Protein AF-A0A8T2RRF3-F1 (afdb_monomer)

Sequence (123 aa):
MCAHGVKQIKSAFYSIPKVFSEAKMGEYTVTEHLVSEGTGEINIDNVQHYKILGRQIDMVSLIKLQVKDGKIVRHEDLWDKKPLWNRTTVNVPLVGRFVETVRRGNMFLTHTLMGFGKDPKPK

Solvent-accessible surface area (backbone atoms only — not comparable to full-atom values): 6992 Å² total; per-residue (Å²): 140,87,67,75,61,72,59,45,41,52,30,53,59,70,41,46,65,78,59,31,80,38,79,42,79,61,64,69,49,80,47,81,43,82,77,50,92,58,28,33,40,40,39,36,42,32,33,37,40,34,23,48,90,88,42,79,45,80,38,50,29,29,36,42,34,36,32,44,74,92,36,79,79,42,80,44,77,17,59,74,68,34,75,63,78,28,64,89,69,33,95,46,71,67,61,11,49,51,49,43,50,54,50,52,50,52,51,48,54,48,32,63,81,39,66,68,38,58,78,79,78,83,128

Mean predicted aligned error: 10.78 Å

pLDDT: mean 72.69, std 14.13, range [44.41, 93.62]

Structure (mmCIF, N/CA/C/O backbone):
data_AF-A0A8T2RRF3-F1
#
_entry.id   AF-A0A8T2RRF3-F1
#
loop_
_atom_site.group_PDB
_atom_site.id
_atom_site.type_symbol
_atom_site.label_atom_id
_atom_site.label_alt_id
_atom_site.label_comp_id
_atom_site.label_asym_id
_atom_site.label_entity_id
_atom_site.label_seq_id
_atom_site.pdbx_PDB_ins_code
_atom_site.Cartn_x
_atom_site.Cartn_y
_atom_site.Cartn_z
_atom_site.occupancy
_atom_site.B_iso_or_equiv
_atom_site.auth_seq_id
_atom_site.auth_comp_id
_atom_site.auth_asym_id
_atom_site.auth_atom_id
_atom_site.pdbx_PDB_model_num
ATOM 1 N N . MET A 1 1 ? -8.231 -0.229 -2.918 1.00 54.22 1 MET A N 1
ATOM 2 C CA . MET A 1 1 ? -8.122 1.119 -3.533 1.00 54.22 1 MET A CA 1
ATOM 3 C C .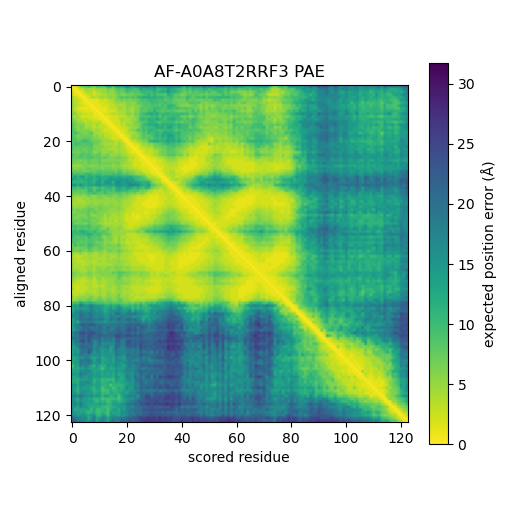 MET A 1 1 ? -7.233 1.014 -4.774 1.00 54.22 1 MET A C 1
ATOM 5 O O . MET A 1 1 ? -6.651 -0.039 -4.963 1.00 54.22 1 MET A O 1
ATOM 9 N N . CYS A 1 2 ? -7.181 2.006 -5.665 1.00 64.81 2 CYS A N 1
ATOM 10 C CA . CYS A 1 2 ? -6.204 2.031 -6.768 1.00 64.81 2 CYS A CA 1
ATOM 11 C C . CYS A 1 2 ? -5.845 3.488 -7.013 1.00 64.81 2 CYS A C 1
ATOM 13 O O . CYS A 1 2 ? -6.739 4.299 -7.248 1.00 64.81 2 CYS A O 1
ATOM 15 N N . ALA A 1 3 ? -4.565 3.797 -6.873 1.00 69.88 3 ALA A N 1
ATOM 16 C CA . ALA A 1 3 ? -4.004 5.121 -7.046 1.00 69.88 3 ALA A CA 1
ATOM 17 C C . ALA A 1 3 ? -3.009 5.051 -8.203 1.00 69.88 3 ALA A C 1
ATOM 19 O O . ALA A 1 3 ? -2.190 4.136 -8.256 1.00 69.88 3 ALA A O 1
ATOM 20 N N . HIS A 1 4 ? -3.086 6.012 -9.118 1.00 76.56 4 HIS A N 1
ATOM 21 C CA . HIS A 1 4 ? -2.211 6.088 -10.279 1.00 76.56 4 HIS A CA 1
ATOM 22 C C . HIS A 1 4 ? -1.301 7.310 -10.162 1.00 76.56 4 HIS A C 1
ATOM 24 O O . HIS A 1 4 ? -1.756 8.441 -9.974 1.00 76.56 4 HIS A O 1
ATOM 30 N N . GLY A 1 5 ? 0.002 7.074 -10.296 1.00 76.56 5 GLY A N 1
ATOM 31 C CA . GLY A 1 5 ? 1.020 8.115 -10.220 1.00 76.56 5 GLY A CA 1
ATOM 32 C C . GLY A 1 5 ? 1.353 8.565 -8.793 1.00 76.56 5 GLY A C 1
ATOM 33 O O . GLY A 1 5 ? 0.563 8.453 -7.853 1.00 76.56 5 GLY A O 1
ATOM 34 N N . VAL A 1 6 ? 2.558 9.119 -8.641 1.00 76.75 6 VAL A N 1
ATOM 35 C CA . VAL A 1 6 ? 3.181 9.422 -7.339 1.00 76.75 6 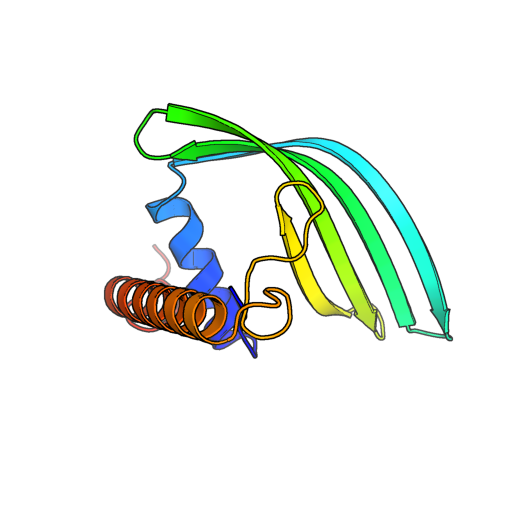VAL A CA 1
ATOM 36 C C . VAL A 1 6 ? 2.313 10.329 -6.461 1.00 76.75 6 VAL A C 1
ATOM 38 O O . VAL A 1 6 ? 2.240 10.120 -5.254 1.00 76.75 6 VAL A O 1
ATOM 41 N N . LYS A 1 7 ? 1.606 11.305 -7.046 1.00 72.50 7 LYS A N 1
ATOM 42 C CA . LYS A 1 7 ? 0.757 12.245 -6.290 1.00 72.50 7 LYS A CA 1
ATOM 43 C C . LYS A 1 7 ? -0.425 11.553 -5.604 1.00 72.50 7 LYS A C 1
ATOM 45 O O . LYS A 1 7 ? -0.665 11.783 -4.421 1.00 72.50 7 LYS A O 1
ATOM 50 N N . GLN A 1 8 ? -1.150 10.694 -6.326 1.00 70.44 8 GLN A N 1
ATOM 51 C CA . GLN A 1 8 ? -2.285 9.964 -5.753 1.00 70.44 8 GLN A CA 1
ATOM 52 C C . GLN A 1 8 ? -1.809 8.949 -4.716 1.00 70.44 8 GLN A C 1
ATOM 54 O O . GLN A 1 8 ? -2.425 8.828 -3.661 1.00 70.44 8 GLN A O 1
ATOM 59 N N . ILE A 1 9 ? -0.684 8.279 -4.990 1.00 73.50 9 ILE A N 1
ATOM 60 C CA . ILE A 1 9 ? -0.062 7.323 -4.071 1.00 73.50 9 ILE A CA 1
ATOM 61 C C . ILE A 1 9 ? 0.320 8.023 -2.762 1.00 73.50 9 ILE A C 1
ATOM 63 O O . ILE A 1 9 ? -0.148 7.614 -1.705 1.00 73.50 9 ILE A O 1
ATOM 67 N N . LYS A 1 10 ? 1.075 9.128 -2.817 1.00 74.44 10 LYS A N 1
ATOM 68 C CA . LYS A 1 10 ? 1.431 9.922 -1.628 1.00 74.44 10 LYS A CA 1
ATOM 69 C C . LYS A 1 10 ? 0.203 10.342 -0.827 1.00 74.44 10 LYS A C 1
ATOM 71 O O . LYS A 1 10 ? 0.158 10.132 0.380 1.00 74.44 10 LYS A O 1
ATOM 76 N N . SER A 1 11 ? -0.811 10.886 -1.502 1.00 66.88 11 SER A N 1
ATOM 77 C CA . SER A 1 11 ? -2.051 11.276 -0.831 1.00 66.88 11 SER A CA 1
ATOM 78 C C . SER A 1 11 ? -2.727 10.087 -0.150 1.00 66.88 11 SER A C 1
ATOM 80 O O . SER A 1 11 ? -3.215 10.249 0.960 1.00 66.88 11 SER A O 1
ATOM 82 N N . ALA A 1 12 ? -2.744 8.910 -0.781 1.00 66.94 12 ALA A N 1
ATOM 83 C CA . ALA A 1 12 ? -3.297 7.702 -0.184 1.00 66.94 12 ALA A CA 1
ATOM 84 C C . ALA A 1 12 ? -2.481 7.250 1.042 1.00 66.94 12 ALA A C 1
ATOM 86 O O . ALA A 1 12 ? -3.074 6.916 2.064 1.00 66.94 12 ALA A O 1
ATOM 87 N N . PHE A 1 13 ? -1.148 7.322 1.000 1.00 69.75 13 PHE A N 1
ATOM 88 C CA . PHE A 1 13 ? -0.292 6.991 2.145 1.00 69.75 13 PHE A CA 1
ATOM 89 C C . PHE A 1 13 ? -0.459 7.965 3.319 1.00 69.75 13 PHE A C 1
ATOM 91 O O . PHE A 1 13 ? -0.503 7.527 4.466 1.00 69.75 13 PHE A O 1
ATOM 98 N N . TYR A 1 14 ? -0.657 9.262 3.063 1.00 68.25 14 TYR A N 1
ATOM 99 C CA . TYR A 1 14 ? -0.954 10.242 4.118 1.00 68.25 14 TYR A CA 1
ATOM 100 C C . TYR A 1 14 ? -2.319 10.022 4.797 1.00 68.25 14 TYR A C 1
ATOM 102 O O . TYR A 1 14 ? -2.543 10.530 5.898 1.00 68.25 14 TYR A O 1
ATOM 110 N N . SER A 1 15 ? -3.220 9.247 4.183 1.00 66.81 15 SER A N 1
ATOM 111 C CA . SER A 1 15 ? -4.498 8.842 4.795 1.00 66.81 15 SER A CA 1
ATOM 112 C C . SER A 1 15 ? -4.357 7.804 5.864 1.00 66.81 15 SER A C 1
ATOM 114 O O . SER A 1 15 ? -5.131 7.808 6.819 1.00 66.81 15 SER A O 1
ATOM 116 N N . ILE A 1 16 ? -3.457 6.852 5.626 1.00 68.06 16 ILE A N 1
ATOM 117 C CA . ILE A 1 16 ? -3.454 5.583 6.340 1.00 68.06 16 ILE A CA 1
ATOM 118 C C . ILE A 1 16 ? -3.330 5.836 7.851 1.00 68.06 16 ILE A C 1
ATOM 120 O O . ILE A 1 16 ? -4.208 5.366 8.572 1.00 68.06 16 ILE A O 1
ATOM 124 N N . PRO A 1 17 ? -2.406 6.689 8.344 1.00 67.88 17 PRO A N 1
ATOM 125 C CA . PRO A 1 17 ? -2.297 6.978 9.777 1.00 67.88 17 PRO A CA 1
ATOM 126 C C . PRO A 1 17 ? -3.516 7.681 10.401 1.00 67.88 17 PRO A C 1
ATOM 128 O O . PRO A 1 17 ? -3.646 7.707 11.619 1.00 67.88 17 PRO A O 1
ATOM 131 N N . LYS A 1 18 ? -4.412 8.284 9.600 1.00 69.69 18 LYS A N 1
ATOM 132 C CA . LYS A 1 18 ? -5.643 8.916 10.116 1.00 69.69 18 LYS A CA 1
ATOM 133 C C . LYS A 1 18 ? -6.761 7.904 10.376 1.00 69.69 18 LYS A C 1
ATOM 135 O O . LYS A 1 18 ? -7.656 8.185 11.165 1.00 69.69 18 LYS A O 1
ATOM 140 N N . VAL A 1 19 ? -6.739 6.766 9.681 1.00 65.75 19 VAL A N 1
ATOM 141 C CA . VAL A 1 19 ? -7.761 5.706 9.778 1.00 65.75 19 VAL A CA 1
ATOM 142 C C . VAL A 1 19 ? -7.266 4.553 10.647 1.00 65.75 19 VAL A C 1
ATOM 144 O O . VAL A 1 19 ? -8.022 3.995 11.441 1.00 65.75 19 VAL A O 1
ATOM 147 N N . PHE A 1 20 ? -5.986 4.222 10.511 1.00 70.56 20 PHE A N 1
ATOM 148 C CA . PHE A 1 20 ? -5.307 3.170 11.244 1.00 70.56 20 PHE A CA 1
ATOM 149 C C . PHE A 1 20 ? -4.410 3.830 12.287 1.00 70.56 20 PHE A C 1
ATOM 151 O O . PHE A 1 20 ? -3.397 4.435 11.941 1.00 70.56 20 PHE A O 1
ATOM 158 N N . SER A 1 21 ? -4.788 3.735 13.562 1.00 75.00 21 SER A N 1
ATOM 159 C CA . SER A 1 21 ? -3.979 4.292 14.652 1.00 75.00 21 SER A CA 1
ATOM 160 C C . SER A 1 21 ? -2.720 3.462 14.907 1.00 75.00 21 SER A C 1
ATOM 162 O O . SER A 1 21 ? -1.743 3.975 15.441 1.00 75.00 21 SER A O 1
ATOM 164 N N . GLU A 1 22 ? -2.748 2.183 14.524 1.00 79.75 22 GLU A N 1
ATOM 165 C CA . GLU A 1 22 ? -1.602 1.275 14.524 1.00 79.75 22 GLU A CA 1
ATOM 166 C C . GLU A 1 22 ? -1.681 0.394 13.269 1.00 79.75 22 GLU A C 1
ATOM 168 O O . GLU A 1 22 ? -2.765 -0.058 12.883 1.00 79.75 22 GLU A O 1
ATOM 173 N N . ALA A 1 23 ? -0.534 0.170 12.633 1.00 79.56 23 ALA A N 1
ATOM 174 C CA . ALA A 1 23 ? -0.356 -0.761 11.526 1.00 79.56 23 ALA A CA 1
ATOM 175 C C . ALA A 1 23 ? 1.015 -1.422 11.693 1.00 79.56 23 ALA A C 1
ATOM 177 O O . ALA A 1 23 ? 2.043 -0.746 11.623 1.00 79.56 23 ALA A O 1
ATOM 178 N N . LYS A 1 24 ? 1.028 -2.727 11.965 1.00 85.25 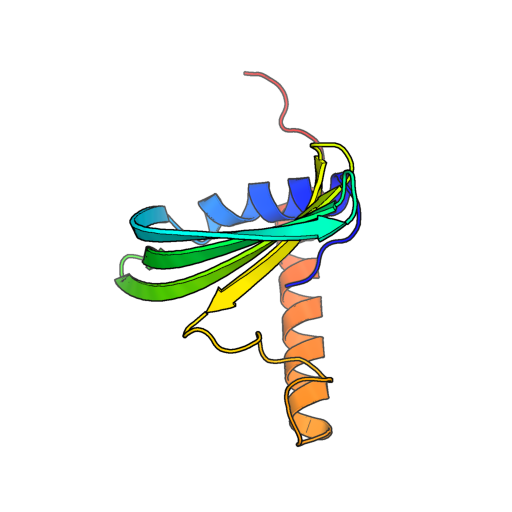24 LYS A N 1
ATOM 179 C CA . LYS A 1 24 ? 2.251 -3.502 12.179 1.00 85.25 24 LYS A CA 1
ATOM 180 C C . LYS A 1 24 ? 2.192 -4.785 11.364 1.00 85.25 24 LYS A C 1
ATOM 182 O O . LYS A 1 24 ? 1.272 -5.578 11.532 1.00 85.25 24 LYS A O 1
ATOM 187 N N . MET A 1 25 ? 3.213 -5.015 10.546 1.00 83.62 25 MET A N 1
ATOM 188 C CA . MET A 1 25 ? 3.413 -6.311 9.908 1.00 83.62 25 MET A CA 1
ATOM 189 C C . MET A 1 25 ? 3.966 -7.289 10.950 1.00 83.62 25 MET A C 1
ATOM 191 O O . MET A 1 25 ? 4.975 -7.004 11.599 1.00 83.62 25 MET A O 1
ATOM 195 N N . GLY A 1 26 ? 3.248 -8.386 11.163 1.00 85.62 26 GLY A N 1
ATOM 196 C CA . GLY A 1 26 ? 3.646 -9.497 12.016 1.00 85.62 26 GLY A CA 1
ATOM 197 C C . GLY A 1 26 ? 4.540 -10.468 11.255 1.00 85.62 26 GLY A C 1
ATOM 198 O O . GLY A 1 26 ? 5.538 -10.071 10.654 1.00 85.62 26 GLY A O 1
ATOM 199 N N . GLU A 1 27 ? 4.175 -11.746 11.278 1.00 86.69 27 GLU A N 1
ATOM 200 C CA . GLU A 1 27 ? 4.861 -12.778 10.501 1.00 86.69 27 GLU A CA 1
ATOM 201 C C . GLU A 1 27 ? 4.656 -12.561 9.002 1.00 86.69 27 GLU A C 1
ATOM 203 O O . GLU A 1 27 ? 3.560 -12.206 8.553 1.00 86.69 27 GLU A O 1
ATOM 208 N N . TYR A 1 28 ? 5.717 -12.780 8.227 1.00 91.44 28 TYR A N 1
ATOM 209 C CA . TYR A 1 28 ? 5.680 -12.654 6.779 1.00 91.44 28 TYR A CA 1
ATOM 210 C C . TYR A 1 28 ? 6.615 -13.649 6.094 1.00 91.44 28 TYR A C 1
ATOM 212 O O . TYR A 1 28 ? 7.604 -14.108 6.659 1.00 91.44 28 TYR A O 1
ATOM 220 N N . THR A 1 29 ? 6.288 -13.977 4.850 1.00 90.50 29 THR A N 1
ATOM 221 C CA . THR A 1 29 ? 7.088 -14.788 3.936 1.00 90.50 29 THR A CA 1
ATOM 222 C C . THR A 1 29 ? 7.200 -14.043 2.617 1.00 90.50 29 THR A C 1
ATOM 224 O O . THR A 1 29 ? 6.203 -13.546 2.095 1.00 90.50 29 THR A O 1
ATOM 227 N N . VAL A 1 30 ? 8.415 -13.960 2.080 1.00 93.62 30 VAL A N 1
ATOM 228 C CA . VAL A 1 30 ? 8.697 -13.289 0.808 1.00 93.62 30 VAL A CA 1
ATOM 229 C C . VAL A 1 30 ? 9.009 -14.341 -0.244 1.00 93.62 30 VAL A C 1
ATOM 231 O O . VAL A 1 30 ? 9.823 -15.231 -0.012 1.00 93.62 30 VAL A O 1
ATOM 234 N N . THR A 1 31 ? 8.366 -14.228 -1.400 1.00 93.25 31 THR A N 1
ATOM 235 C CA . THR A 1 31 ? 8.655 -15.033 -2.586 1.00 93.25 31 THR A CA 1
ATOM 236 C C . THR A 1 31 ? 8.950 -14.102 -3.753 1.00 93.25 31 THR A C 1
ATOM 238 O O . THR A 1 31 ? 8.158 -13.210 -4.053 1.00 93.25 31 THR A O 1
ATOM 241 N N . GLU A 1 32 ? 10.082 -14.311 -4.415 1.00 92.31 32 GLU A N 1
ATOM 242 C CA . GLU A 1 32 ? 10.521 -13.503 -5.552 1.00 92.31 32 GLU A CA 1
ATOM 243 C C . GLU A 1 32 ? 10.474 -14.329 -6.839 1.00 92.31 32 GLU A C 1
ATOM 245 O O . GLU A 1 32 ? 10.923 -15.475 -6.884 1.00 92.31 32 GLU A O 1
ATOM 250 N N . HIS A 1 33 ? 9.938 -13.736 -7.902 1.00 88.00 33 HIS A N 1
ATOM 251 C CA . HIS A 1 33 ? 9.838 -14.343 -9.222 1.00 88.00 33 HIS A CA 1
ATOM 252 C C . HIS A 1 33 ? 10.441 -13.407 -10.267 1.00 88.00 33 HIS A C 1
ATOM 254 O O . HIS A 1 33 ? 9.944 -12.305 -10.496 1.00 88.00 33 HIS A O 1
ATOM 260 N N . LEU A 1 34 ? 11.494 -13.856 -10.945 1.00 86.12 34 LEU A N 1
ATOM 261 C CA . LEU A 1 34 ? 12.012 -13.171 -12.126 1.00 86.12 34 LEU A CA 1
ATOM 262 C C . LEU A 1 34 ? 11.118 -13.503 -13.320 1.00 86.12 34 LEU A C 1
ATOM 264 O O . LEU A 1 34 ? 10.941 -14.670 -13.662 1.00 86.12 34 LEU A O 1
ATOM 268 N N . VAL A 1 35 ? 10.547 -12.472 -13.941 1.00 83.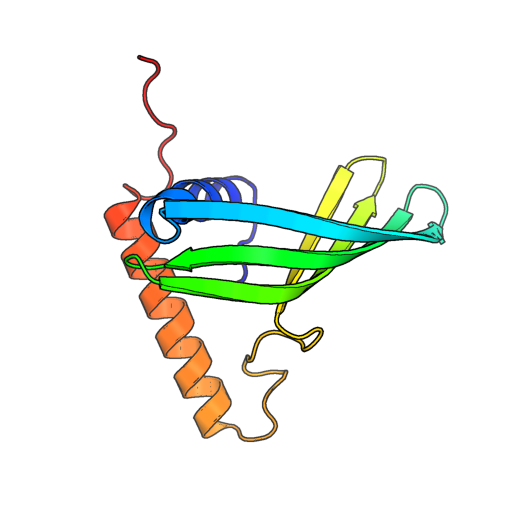44 35 VAL A N 1
ATOM 269 C CA . VAL A 1 35 ? 9.692 -12.620 -15.127 1.00 83.44 35 VAL A CA 1
ATOM 270 C C . VAL A 1 35 ? 10.530 -12.458 -16.394 1.00 83.44 35 VAL A C 1
ATOM 272 O O . VAL A 1 35 ? 10.384 -13.225 -17.341 1.00 83.44 35 VAL A O 1
ATOM 275 N N . SER A 1 36 ? 11.431 -11.475 -16.408 1.00 83.50 36 SER A N 1
ATOM 276 C CA . SER A 1 36 ? 12.388 -11.236 -17.490 1.00 83.50 36 SER A CA 1
ATOM 277 C C . SER A 1 36 ? 13.583 -10.432 -16.976 1.00 83.50 36 SER A C 1
ATOM 279 O O . SER A 1 36 ? 13.597 -9.987 -15.828 1.00 83.50 36 SER A O 1
ATOM 281 N N . GLU A 1 37 ? 14.574 -10.178 -17.831 1.00 83.25 37 GLU A N 1
ATOM 282 C CA . GLU A 1 37 ? 15.666 -9.260 -17.496 1.00 83.25 37 GLU A CA 1
ATOM 283 C C . GLU A 1 37 ? 15.101 -7.895 -17.058 1.00 83.25 37 GLU A C 1
ATOM 285 O O . GLU A 1 37 ? 14.206 -7.338 -17.701 1.00 83.25 37 GLU A O 1
ATOM 290 N N . GLY A 1 38 ? 15.540 -7.423 -15.890 1.00 80.88 38 GLY A N 1
ATOM 291 C CA . GLY A 1 38 ? 15.063 -6.183 -15.275 1.00 80.88 38 GLY A CA 1
ATOM 292 C C . GLY A 1 38 ? 13.623 -6.205 -14.744 1.00 80.88 38 GLY A C 1
ATOM 293 O O . GLY A 1 38 ? 13.233 -5.237 -14.101 1.00 80.88 38 GLY A O 1
ATOM 294 N N . THR A 1 39 ? 12.826 -7.263 -14.947 1.00 90.06 39 THR A N 1
ATOM 295 C CA . THR A 1 39 ? 11.417 -7.319 -14.506 1.00 90.06 39 THR A CA 1
ATOM 296 C C . THR A 1 39 ? 11.151 -8.508 -13.587 1.00 90.06 39 THR A C 1
ATOM 298 O O . THR A 1 39 ? 11.404 -9.660 -13.940 1.00 90.06 39 THR A O 1
ATOM 301 N N . GLY A 1 40 ? 10.570 -8.242 -12.421 1.00 92.69 40 GLY A N 1
ATOM 302 C CA . GLY A 1 40 ? 10.228 -9.263 -11.436 1.00 92.69 40 GLY A CA 1
ATOM 303 C C . GLY A 1 40 ? 8.910 -8.992 -10.721 1.00 92.69 40 GLY A C 1
ATOM 304 O O . GLY A 1 40 ? 8.358 -7.891 -10.773 1.00 92.69 40 GLY A O 1
ATOM 305 N N . GLU A 1 41 ? 8.411 -10.013 -10.041 1.00 93.50 41 GLU A N 1
ATOM 306 C CA . GLU A 1 41 ? 7.288 -9.942 -9.114 1.00 93.50 41 GLU A CA 1
ATOM 307 C C . GLU A 1 41 ? 7.764 -10.376 -7.723 1.00 93.50 41 GLU A C 1
ATOM 309 O O . GLU A 1 41 ? 8.444 -11.389 -7.582 1.00 93.50 41 GLU A O 1
ATOM 314 N N . ILE A 1 42 ? 7.412 -9.608 -6.696 1.00 93.50 42 ILE A N 1
ATOM 315 C CA . ILE A 1 42 ? 7.654 -9.948 -5.293 1.00 93.50 42 ILE A CA 1
ATOM 316 C C . ILE A 1 42 ? 6.294 -10.128 -4.631 1.00 93.50 42 ILE A C 1
ATOM 318 O O . ILE A 1 42 ? 5.458 -9.224 -4.657 1.00 93.50 42 ILE A O 1
ATOM 322 N N . ASN A 1 43 ? 6.088 -11.291 -4.031 1.00 93.00 43 ASN A N 1
ATOM 323 C CA . ASN A 1 43 ? 4.893 -11.645 -3.285 1.00 93.00 43 ASN A CA 1
ATOM 324 C C . ASN A 1 43 ? 5.255 -11.735 -1.800 1.00 93.00 43 ASN A C 1
ATOM 326 O O . ASN A 1 43 ? 6.172 -12.462 -1.425 1.00 93.00 43 ASN A O 1
ATOM 330 N N . ILE A 1 44 ? 4.554 -10.978 -0.960 1.00 91.94 44 ILE A N 1
ATOM 331 C CA . ILE A 1 44 ? 4.767 -10.939 0.488 1.00 91.94 44 ILE A CA 1
ATOM 332 C C . ILE A 1 44 ? 3.479 -11.395 1.168 1.00 91.94 44 ILE A C 1
ATOM 334 O O . ILE A 1 44 ? 2.548 -10.608 1.377 1.00 91.94 44 ILE A O 1
ATOM 338 N N . ASP A 1 45 ? 3.420 -12.675 1.510 1.00 87.88 45 ASP A N 1
ATOM 339 C CA . ASP A 1 45 ? 2.386 -13.219 2.382 1.00 87.88 45 ASP A CA 1
ATOM 340 C C . ASP A 1 45 ? 2.669 -12.762 3.806 1.00 87.88 45 ASP A C 1
ATOM 342 O O . ASP A 1 45 ? 3.781 -12.930 4.296 1.00 87.88 45 ASP A O 1
ATOM 346 N N . ASN A 1 46 ? 1.695 -12.168 4.484 1.00 87.25 46 ASN A N 1
ATOM 347 C CA . ASN A 1 46 ? 1.920 -11.651 5.827 1.00 87.25 46 ASN A CA 1
ATOM 348 C C . ASN A 1 46 ? 0.636 -11.570 6.653 1.00 87.25 46 ASN A C 1
ATOM 350 O O . ASN A 1 46 ? -0.473 -11.596 6.119 1.00 87.25 46 ASN A O 1
ATOM 354 N N . VAL A 1 47 ? 0.799 -11.413 7.962 1.00 84.38 47 VAL A N 1
ATOM 355 C CA . V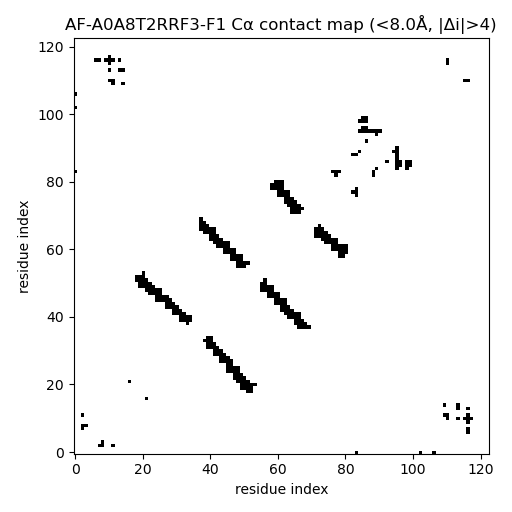AL A 1 47 ? -0.277 -11.007 8.867 1.00 84.38 47 VAL A CA 1
ATOM 356 C C . VAL A 1 47 ? -0.082 -9.535 9.221 1.00 84.38 47 VAL A C 1
ATOM 358 O O . VAL A 1 47 ? 0.944 -9.154 9.780 1.00 84.38 47 VAL A O 1
ATOM 361 N N . GLN A 1 48 ? -1.062 -8.694 8.901 1.00 82.06 48 GLN A N 1
ATOM 362 C CA . GLN A 1 48 ? -1.112 -7.300 9.330 1.00 82.06 48 GLN A CA 1
ATOM 363 C C . GLN A 1 48 ? -1.937 -7.179 10.605 1.00 82.06 48 GLN A C 1
ATOM 365 O O . GLN A 1 48 ? -3.096 -7.589 10.645 1.00 82.06 48 GLN A O 1
ATOM 370 N N . HIS A 1 49 ? -1.360 -6.548 11.618 1.00 83.00 49 HIS A N 1
ATOM 371 C CA . HIS A 1 49 ? -2.049 -6.148 12.835 1.00 83.00 49 HIS A CA 1
ATOM 372 C C . HIS A 1 49 ? -2.448 -4.681 12.702 1.00 83.00 49 HIS A C 1
ATOM 374 O O . HIS A 1 49 ? -1.599 -3.782 12.706 1.00 83.00 49 HIS A O 1
ATOM 380 N N . TYR A 1 50 ? -3.746 -4.436 12.568 1.00 81.19 50 TYR A N 1
ATOM 381 C CA . TYR A 1 50 ? -4.314 -3.101 12.466 1.00 81.19 50 TYR A CA 1
ATOM 382 C C . TYR A 1 50 ? -5.063 -2.724 13.735 1.00 81.19 50 TYR A C 1
ATOM 384 O O . TYR A 1 50 ? -5.724 -3.552 14.358 1.00 81.19 50 TYR A O 1
ATOM 392 N N . LYS A 1 51 ? -5.049 -1.434 14.069 1.00 79.75 51 LYS A N 1
ATOM 393 C CA . LYS A 1 51 ? -5.977 -0.857 15.042 1.00 79.75 51 LYS A CA 1
ATOM 394 C C . LYS A 1 51 ? -6.837 0.196 14.368 1.00 79.75 51 LYS A C 1
ATOM 396 O O . LYS A 1 51 ? -6.344 1.247 13.960 1.00 79.75 51 LYS A O 1
ATOM 401 N N . ILE A 1 52 ? -8.126 -0.103 14.258 1.00 71.62 52 ILE A N 1
ATOM 402 C CA . ILE A 1 52 ? -9.123 0.767 13.635 1.00 71.62 52 ILE A CA 1
ATOM 403 C C . ILE A 1 52 ? -10.115 1.178 14.717 1.00 71.62 52 ILE A C 1
ATOM 405 O O . ILE A 1 52 ? -10.771 0.325 15.314 1.00 71.62 52 ILE A O 1
ATOM 409 N N . LEU A 1 53 ? -10.213 2.481 14.996 1.00 71.50 53 LEU A N 1
ATOM 410 C CA . LEU A 1 53 ? -11.132 3.037 16.005 1.00 71.50 53 LEU A CA 1
ATOM 411 C C . LEU A 1 53 ? -11.052 2.320 17.372 1.00 71.50 53 LEU A C 1
ATOM 413 O O . LEU A 1 53 ? -12.064 2.041 18.009 1.00 71.50 53 LEU A O 1
ATOM 417 N N . GLY A 1 54 ? -9.835 1.978 17.807 1.00 73.06 54 GLY A N 1
ATOM 418 C CA . GLY A 1 54 ? -9.586 1.311 19.090 1.00 73.06 54 GLY A CA 1
ATOM 419 C C . GLY A 1 54 ? -9.781 -0.208 19.096 1.00 73.06 54 GLY A C 1
ATOM 420 O O . GLY A 1 54 ? -9.430 -0.842 20.087 1.00 73.06 54 GLY A O 1
ATOM 421 N N . ARG A 1 55 ? -10.270 -0.812 18.006 1.00 74.12 55 ARG A N 1
ATOM 422 C CA . ARG A 1 55 ? -10.373 -2.270 17.860 1.00 74.12 55 ARG A CA 1
ATOM 423 C C . ARG A 1 55 ? -9.158 -2.821 17.130 1.00 74.12 55 ARG A C 1
ATOM 425 O O . ARG A 1 55 ? -8.792 -2.299 16.077 1.00 74.12 55 ARG A O 1
ATOM 432 N N . GLN A 1 56 ? -8.561 -3.870 17.687 1.00 82.00 56 GLN A N 1
ATOM 433 C CA . GLN A 1 56 ? -7.515 -4.634 17.016 1.00 82.00 56 GLN A CA 1
ATOM 434 C C . GLN A 1 56 ? -8.131 -5.594 15.999 1.00 82.00 56 GLN A C 1
ATOM 436 O O . GLN A 1 56 ? -9.164 -6.211 16.262 1.00 82.00 56 GLN A O 1
ATOM 441 N N . ILE A 1 57 ? -7.511 -5.668 14.828 1.00 79.50 57 ILE A N 1
ATOM 442 C CA . ILE A 1 57 ? -7.910 -6.522 13.718 1.00 79.50 57 ILE A CA 1
ATOM 443 C C . ILE A 1 57 ? -6.643 -7.152 13.160 1.00 79.50 57 ILE A C 1
ATOM 445 O O . ILE A 1 57 ? -5.774 -6.445 12.647 1.00 79.50 57 ILE A O 1
ATOM 449 N N . ASP A 1 58 ? -6.586 -8.476 13.218 1.00 80.31 58 ASP A N 1
ATOM 450 C CA . ASP A 1 58 ? -5.538 -9.255 12.576 1.00 80.31 58 ASP A CA 1
ATOM 451 C C . ASP A 1 58 ? -6.014 -9.672 11.191 1.00 80.31 58 ASP A C 1
ATOM 453 O O . ASP A 1 58 ? -7.123 -10.181 11.013 1.00 80.31 58 ASP A O 1
ATOM 457 N N . MET A 1 59 ? -5.184 -9.413 10.190 1.00 78.56 59 MET A N 1
ATOM 458 C CA . MET A 1 59 ? -5.547 -9.584 8.798 1.00 78.56 59 MET A CA 1
ATOM 459 C C . MET A 1 59 ? -4.444 -10.310 8.050 1.00 78.56 59 MET A C 1
ATOM 461 O O . MET A 1 59 ? -3.381 -9.756 7.787 1.00 78.56 59 MET A O 1
ATOM 465 N N . VAL A 1 60 ? -4.726 -11.542 7.640 1.00 79.56 60 VAL A N 1
ATOM 466 C CA . VAL A 1 60 ? -3.885 -12.238 6.666 1.00 79.56 60 VAL A CA 1
ATOM 467 C C . VAL A 1 60 ? -3.980 -11.484 5.342 1.00 79.56 60 VAL A C 1
ATOM 469 O O . VAL A 1 60 ? -5.075 -11.200 4.858 1.00 79.56 60 VAL A O 1
ATOM 472 N N . SER A 1 61 ? -2.847 -11.134 4.753 1.00 80.75 61 SER A N 1
ATOM 473 C CA . SER A 1 61 ? -2.783 -10.370 3.514 1.00 80.75 61 SER A CA 1
ATOM 474 C C . SER A 1 61 ? -1.669 -10.871 2.602 1.00 80.75 61 SER A C 1
ATOM 476 O O . SER A 1 61 ? -0.727 -11.530 3.039 1.00 80.75 61 SER A O 1
ATOM 478 N N . LEU A 1 62 ? -1.806 -10.571 1.316 1.00 86.38 62 LEU A N 1
ATOM 479 C CA . LEU A 1 62 ? -0.786 -10.792 0.303 1.00 86.38 62 LEU A CA 1
ATOM 480 C C . LEU A 1 62 ? -0.491 -9.452 -0.363 1.00 86.38 62 LEU A C 1
ATOM 482 O O . LEU A 1 62 ? -1.386 -8.835 -0.939 1.00 86.38 62 LEU A O 1
ATOM 486 N N . ILE A 1 63 ? 0.763 -9.024 -0.297 1.00 90.00 63 ILE A N 1
ATOM 487 C CA . ILE A 1 63 ? 1.240 -7.841 -1.007 1.00 90.00 63 ILE A CA 1
ATOM 488 C C . ILE A 1 63 ? 1.937 -8.310 -2.275 1.00 90.00 63 ILE A C 1
ATOM 490 O O . ILE A 1 63 ? 2.879 -9.095 -2.207 1.00 90.00 63 ILE A O 1
ATOM 494 N N . LYS A 1 64 ? 1.485 -7.824 -3.430 1.00 91.38 64 LYS A N 1
ATOM 495 C CA . LYS A 1 64 ? 2.116 -8.082 -4.724 1.00 91.38 64 LYS A CA 1
ATOM 496 C C . LYS A 1 64 ? 2.809 -6.822 -5.221 1.00 91.38 64 LYS A C 1
ATOM 498 O O . LYS A 1 64 ? 2.177 -5.771 -5.364 1.00 91.38 64 LYS A O 1
ATOM 503 N N . LEU A 1 65 ? 4.096 -6.927 -5.518 1.00 92.75 65 LEU A N 1
ATOM 504 C CA . LEU A 1 65 ? 4.911 -5.848 -6.064 1.00 92.75 65 LEU A CA 1
ATOM 505 C C . LEU A 1 65 ? 5.421 -6.256 -7.440 1.00 92.75 65 LEU A C 1
ATOM 507 O O . LEU A 1 65 ? 6.096 -7.269 -7.571 1.00 92.75 65 LEU A O 1
ATOM 511 N N . GLN A 1 66 ? 5.147 -5.449 -8.461 1.00 92.38 66 GLN A N 1
ATOM 512 C CA . GLN A 1 66 ? 5.831 -5.584 -9.747 1.00 92.38 66 GLN A CA 1
ATOM 513 C C . GLN A 1 66 ? 7.003 -4.622 -9.771 1.00 92.38 66 GLN A C 1
ATOM 515 O O . GLN A 1 66 ? 6.830 -3.413 -9.573 1.00 92.38 66 GLN A O 1
ATOM 520 N N . VAL A 1 67 ? 8.183 -5.167 -10.027 1.00 93.38 67 VAL A N 1
ATOM 521 C CA . VAL A 1 67 ? 9.437 -4.433 -10.095 1.00 93.38 67 VAL A CA 1
ATOM 522 C C . VAL A 1 67 ? 9.900 -4.409 -11.540 1.00 93.38 67 VAL A C 1
ATOM 524 O O . VAL A 1 67 ? 9.929 -5.439 -12.206 1.00 93.38 67 VAL A O 1
ATOM 527 N N . LYS A 1 68 ? 10.267 -3.226 -12.019 1.00 92.88 68 LYS A N 1
ATOM 528 C CA . LYS A 1 68 ? 10.915 -3.030 -13.307 1.00 92.88 68 LYS A CA 1
ATOM 529 C C . LYS A 1 68 ? 12.110 -2.104 -13.126 1.00 92.88 68 LYS A C 1
ATOM 531 O O . LYS A 1 68 ? 11.963 -1.018 -12.567 1.00 92.88 68 LYS A O 1
ATOM 536 N N . ASP A 1 69 ? 13.281 -2.547 -13.564 1.00 91.44 69 ASP A N 1
ATOM 537 C CA . ASP A 1 69 ? 14.555 -1.828 -13.500 1.00 91.44 69 ASP A CA 1
ATOM 538 C C . ASP A 1 69 ? 14.854 -1.301 -12.082 1.00 91.44 69 ASP A C 1
ATOM 540 O O . ASP A 1 69 ? 15.192 -0.134 -11.872 1.00 91.44 69 ASP A O 1
ATOM 544 N N . GLY A 1 70 ? 14.627 -2.155 -11.077 1.00 86.88 70 GLY A N 1
ATOM 545 C CA . GLY A 1 70 ? 14.815 -1.832 -9.657 1.00 86.88 70 GLY A CA 1
ATOM 546 C C . GLY A 1 70 ? 13.760 -0.896 -9.051 1.00 86.88 70 GLY A C 1
ATOM 547 O O . GLY A 1 70 ? 13.885 -0.507 -7.891 1.00 86.88 70 GLY A O 1
ATOM 548 N N . LYS A 1 71 ? 12.710 -0.522 -9.795 1.00 89.94 71 LYS A N 1
ATOM 549 C CA . LYS A 1 71 ? 11.620 0.345 -9.320 1.00 89.94 71 LYS A CA 1
ATOM 550 C C . LYS A 1 71 ? 10.309 -0.418 -9.213 1.00 89.94 71 LYS A C 1
ATOM 552 O O . LYS A 1 71 ? 9.953 -1.178 -10.106 1.00 89.94 71 LYS A O 1
ATOM 557 N N . ILE A 1 72 ? 9.540 -0.149 -8.161 1.00 89.38 72 ILE A N 1
ATOM 558 C CA . ILE A 1 72 ? 8.178 -0.678 -8.030 1.00 89.38 72 ILE A CA 1
ATOM 559 C C . ILE A 1 72 ? 7.269 0.082 -9.002 1.00 89.38 72 ILE A C 1
ATOM 561 O O . ILE A 1 72 ? 7.045 1.283 -8.846 1.00 89.38 72 ILE A O 1
ATOM 565 N N . VAL A 1 73 ? 6.743 -0.619 -10.006 1.00 89.94 73 VAL A N 1
ATOM 566 C CA . VAL A 1 73 ? 5.812 -0.067 -11.006 1.00 89.94 73 VAL A CA 1
ATOM 567 C C . VAL A 1 73 ? 4.352 -0.371 -10.682 1.00 89.94 73 VAL A C 1
ATOM 569 O O . VAL A 1 73 ? 3.460 0.333 -11.156 1.00 89.94 73 VAL A O 1
ATOM 572 N N . ARG A 1 74 ? 4.093 -1.379 -9.841 1.00 88.88 74 ARG A N 1
ATOM 573 C CA . ARG A 1 74 ? 2.752 -1.725 -9.356 1.00 88.88 74 ARG A CA 1
ATOM 574 C C . ARG A 1 74 ? 2.829 -2.282 -7.940 1.00 88.88 74 ARG A C 1
ATOM 576 O O . ARG A 1 74 ? 3.704 -3.088 -7.649 1.00 88.88 74 ARG A O 1
ATOM 583 N N . HIS A 1 75 ? 1.896 -1.858 -7.096 1.00 88.06 75 HIS A N 1
ATOM 584 C CA . HIS A 1 75 ? 1.727 -2.330 -5.725 1.00 88.06 75 HIS A CA 1
ATOM 585 C C . HIS A 1 75 ? 0.259 -2.698 -5.509 1.00 88.06 75 HIS A C 1
ATOM 587 O O . HIS A 1 75 ? -0.625 -1.875 -5.768 1.00 88.06 75 HIS A O 1
ATOM 593 N N . GLU A 1 76 ? -0.001 -3.925 -5.067 1.00 86.31 76 GLU A N 1
ATOM 594 C CA . GLU A 1 76 ? -1.343 -4.424 -4.776 1.00 86.31 76 GLU A CA 1
ATOM 595 C C . GLU A 1 76 ? -1.393 -5.082 -3.400 1.00 86.31 76 GLU A C 1
ATOM 597 O O . GLU A 1 76 ? -0.724 -6.083 -3.171 1.00 86.31 76 GLU A O 1
ATOM 602 N N . ASP A 1 77 ? -2.249 -4.555 -2.525 1.00 82.50 77 ASP A N 1
ATOM 603 C CA . ASP A 1 77 ? -2.570 -5.161 -1.233 1.00 82.50 77 ASP A CA 1
ATOM 604 C C . ASP A 1 77 ? -3.852 -5.993 -1.354 1.00 82.50 77 ASP A C 1
ATOM 606 O O . ASP A 1 77 ? -4.936 -5.462 -1.633 1.00 82.50 77 ASP A O 1
ATOM 610 N N . LEU A 1 78 ? -3.736 -7.302 -1.143 1.00 81.00 78 LEU A N 1
ATOM 611 C CA . LEU A 1 78 ? -4.831 -8.268 -1.181 1.00 81.00 78 LEU A CA 1
ATOM 612 C C . LEU A 1 78 ? -5.147 -8.713 0.247 1.00 81.00 78 LEU A C 1
ATOM 614 O O . LEU A 1 78 ? -4.385 -9.447 0.874 1.00 81.00 78 LEU A O 1
ATOM 618 N N . TRP A 1 79 ? -6.277 -8.262 0.779 1.00 75.56 79 TRP A N 1
ATOM 619 C CA . TRP A 1 79 ? -6.744 -8.663 2.106 1.00 75.56 79 TRP A CA 1
ATOM 620 C C . TRP A 1 79 ? -7.397 -10.046 2.042 1.00 75.56 79 TRP A C 1
ATOM 622 O O . TRP A 1 79 ? -8.101 -10.354 1.081 1.00 75.56 79 TRP A O 1
ATOM 632 N N . ASP A 1 80 ? -7.154 -10.888 3.047 1.00 73.62 80 ASP A N 1
ATOM 633 C CA . ASP A 1 80 ? -7.593 -12.293 3.086 1.00 73.62 80 ASP A CA 1
ATOM 634 C C . ASP A 1 80 ? -7.108 -13.108 1.869 1.00 73.62 80 ASP A C 1
ATOM 636 O O . ASP A 1 80 ? -7.799 -13.992 1.365 1.00 73.62 80 ASP A O 1
ATOM 640 N N . LYS A 1 81 ? -5.941 -12.734 1.314 1.00 62.06 81 LYS A N 1
ATOM 641 C CA . LYS A 1 81 ? -5.367 -13.272 0.061 1.00 62.06 81 LYS A CA 1
ATOM 642 C C . LYS A 1 81 ? -6.316 -13.214 -1.145 1.00 62.06 81 LYS A C 1
ATOM 644 O O . LYS A 1 81 ? -6.049 -13.811 -2.187 1.00 62.06 81 LYS A O 1
ATOM 649 N N . LYS A 1 82 ? -7.423 -12.482 -1.027 1.00 57.62 82 LYS A N 1
ATOM 650 C CA . LYS A 1 82 ? -8.416 -12.299 -2.075 1.00 57.62 82 LYS A CA 1
ATOM 651 C C . LYS A 1 82 ? -8.187 -10.952 -2.744 1.00 57.62 82 LYS A C 1
ATOM 653 O O . LYS A 1 82 ? -7.880 -9.960 -2.078 1.00 57.62 82 LYS A O 1
ATOM 658 N N . PRO A 1 83 ? -8.390 -10.873 -4.065 1.00 55.84 83 PRO A N 1
ATOM 659 C CA . PRO A 1 83 ? -8.428 -9.589 -4.726 1.00 55.84 83 PRO A CA 1
ATOM 660 C C . PRO A 1 83 ? -9.500 -8.701 -4.106 1.00 55.84 83 PRO A C 1
ATOM 662 O O . PRO A 1 83 ? -10.636 -9.127 -3.881 1.00 55.84 83 PRO A O 1
ATOM 665 N N . LEU A 1 84 ? -9.127 -7.448 -3.827 1.00 55.75 84 LEU A N 1
ATOM 666 C CA . LEU A 1 84 ? -10.064 -6.452 -3.322 1.00 55.75 84 LEU A CA 1
ATOM 667 C C . LEU A 1 84 ? -11.286 -6.409 -4.240 1.00 55.75 84 LEU A C 1
ATOM 669 O O . LEU A 1 84 ? -11.154 -6.303 -5.466 1.00 55.75 84 LEU A O 1
ATOM 673 N N . TRP A 1 85 ? -12.472 -6.466 -3.639 1.00 50.31 85 TRP A N 1
ATOM 674 C CA . TRP A 1 85 ? -13.723 -6.431 -4.382 1.00 50.31 85 TRP A CA 1
ATOM 675 C C . TRP A 1 85 ? -13.792 -5.166 -5.241 1.00 50.31 85 TRP A C 1
ATOM 677 O O . TRP A 1 85 ? -13.596 -4.039 -4.778 1.00 50.31 85 TRP A O 1
ATOM 687 N N . ASN A 1 86 ? -14.017 -5.368 -6.533 1.00 54.16 86 ASN A N 1
ATOM 688 C CA . ASN A 1 86 ? -14.144 -4.324 -7.536 1.00 54.16 86 ASN A CA 1
ATOM 689 C C . ASN A 1 86 ? -15.036 -4.846 -8.681 1.00 54.16 86 ASN A C 1
ATOM 691 O O . ASN A 1 86 ? -15.455 -6.005 -8.666 1.00 54.16 86 ASN A O 1
ATOM 695 N N . ARG A 1 87 ? -15.313 -4.005 -9.683 1.00 45.06 87 ARG A N 1
ATOM 696 C CA . ARG A 1 87 ? -16.158 -4.357 -10.836 1.00 45.06 87 ARG A CA 1
ATOM 697 C C . ARG A 1 87 ? -15.679 -5.594 -11.616 1.00 45.06 87 ARG A C 1
ATOM 699 O O . ARG A 1 87 ? -16.499 -6.248 -12.245 1.00 45.06 87 ARG A O 1
ATOM 706 N N . THR A 1 88 ? -14.385 -5.897 -11.584 1.00 46.59 88 THR A N 1
ATOM 707 C CA . THR A 1 88 ? -13.770 -7.063 -12.241 1.00 46.59 88 THR A CA 1
ATOM 708 C C . THR A 1 88 ? -13.662 -8.298 -11.340 1.00 46.59 88 THR A C 1
ATOM 710 O O . THR A 1 88 ? -13.541 -9.398 -11.859 1.00 46.59 88 THR A O 1
ATOM 713 N N . THR A 1 89 ? -13.733 -8.145 -10.014 1.00 51.97 89 THR A N 1
ATOM 714 C CA . THR A 1 89 ? -13.604 -9.252 -9.046 1.00 51.97 89 THR A CA 1
ATOM 715 C C . THR A 1 89 ? -14.959 -9.790 -8.567 1.00 51.97 89 THR A C 1
ATOM 717 O O . THR A 1 89 ? -15.040 -10.906 -8.063 1.00 51.97 89 THR A O 1
ATOM 720 N N . VAL A 1 90 ? -16.037 -9.007 -8.688 1.00 50.16 90 VAL A N 1
ATOM 721 C CA . VAL A 1 90 ? -17.382 -9.396 -8.235 1.00 50.16 90 VAL A CA 1
ATOM 722 C C . VAL A 1 90 ? -18.242 -9.775 -9.442 1.00 50.16 90 VAL A C 1
ATOM 724 O O . VAL A 1 90 ? -18.584 -8.916 -10.249 1.00 50.16 90 VAL A O 1
ATOM 727 N N . ASN A 1 91 ? -18.654 -11.045 -9.529 1.00 55.44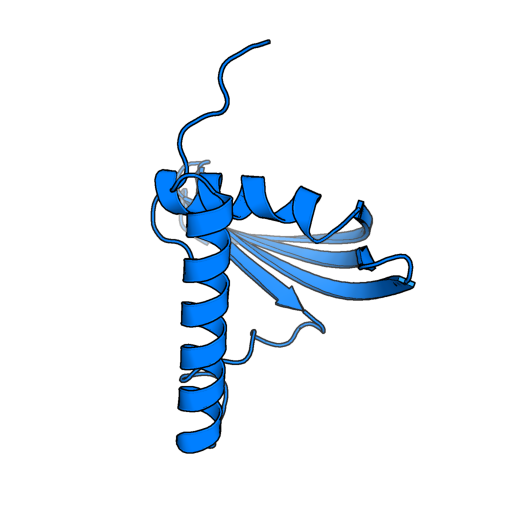 91 ASN A N 1
ATOM 728 C CA . ASN A 1 91 ? -19.468 -11.583 -10.636 1.00 55.44 91 ASN A CA 1
ATOM 729 C C . ASN A 1 91 ? -20.904 -11.020 -10.709 1.00 55.44 91 ASN A C 1
ATOM 731 O O . ASN A 1 91 ? -21.650 -11.353 -11.626 1.00 55.44 91 ASN A O 1
ATOM 735 N N . VAL A 1 92 ? -21.303 -10.162 -9.762 1.00 63.47 92 VAL A N 1
ATOM 736 C CA . VAL A 1 92 ? -22.621 -9.511 -9.732 1.00 63.47 92 VAL A CA 1
ATOM 737 C C . VAL A 1 92 ? -22.476 -8.028 -10.115 1.00 63.47 92 VAL A C 1
ATOM 739 O O . VAL A 1 92 ? -21.967 -7.237 -9.312 1.00 63.47 92 VAL A O 1
ATOM 742 N N . PRO A 1 93 ? -22.955 -7.606 -11.304 1.00 57.72 93 PRO A N 1
ATOM 743 C CA . PRO A 1 93 ? -22.712 -6.265 -11.849 1.00 57.72 93 PRO A CA 1
ATOM 744 C C . PRO A 1 93 ? -23.180 -5.103 -10.959 1.00 57.72 93 PRO A C 1
ATOM 746 O O . PRO A 1 93 ? -22.540 -4.051 -10.926 1.00 57.72 93 PRO A O 1
ATOM 749 N N . LEU A 1 94 ? -24.284 -5.276 -10.225 1.00 65.12 94 LEU A N 1
ATOM 750 C CA . LEU A 1 94 ? -24.845 -4.246 -9.340 1.00 65.12 94 LEU A CA 1
ATOM 751 C C . LEU A 1 94 ? -24.022 -4.068 -8.058 1.00 65.12 94 LEU A C 1
ATOM 753 O O . LEU A 1 94 ? -23.738 -2.938 -7.661 1.00 65.12 94 LEU A O 1
ATOM 757 N N . VAL A 1 95 ? -23.565 -5.172 -7.462 1.00 58.66 95 VAL A N 1
ATOM 758 C CA . VAL A 1 95 ? -22.699 -5.151 -6.273 1.00 58.66 95 VAL A CA 1
ATOM 759 C C . VAL A 1 95 ? -21.331 -4.568 -6.631 1.00 58.66 95 VAL A C 1
ATOM 761 O O . VAL A 1 95 ? -20.823 -3.706 -5.917 1.00 58.66 95 VAL A O 1
ATOM 764 N N . GLY A 1 96 ? -20.776 -4.947 -7.788 1.00 55.62 96 GLY A N 1
ATOM 765 C CA . GLY A 1 96 ? -19.522 -4.386 -8.296 1.00 55.62 96 GLY A CA 1
ATOM 766 C C . GLY A 1 96 ? -19.571 -2.862 -8.475 1.00 55.62 96 GLY A C 1
ATOM 767 O O . GLY A 1 96 ? -18.636 -2.170 -8.072 1.00 55.62 96 GLY A O 1
ATOM 768 N N . ARG A 1 97 ? -20.678 -2.321 -9.011 1.00 60.53 97 ARG A N 1
ATOM 769 C CA . ARG A 1 97 ? -20.886 -0.866 -9.156 1.00 60.53 97 ARG A CA 1
ATOM 770 C C . ARG A 1 97 ? -21.042 -0.157 -7.811 1.00 60.53 97 ARG A C 1
ATOM 772 O O . ARG A 1 97 ? -20.458 0.906 -7.628 1.00 60.53 97 ARG A O 1
ATOM 779 N N . PHE A 1 98 ? -21.790 -0.733 -6.870 1.00 61.91 98 PHE A N 1
ATOM 780 C CA . PHE A 1 98 ? -21.965 -0.149 -5.537 1.00 61.91 98 PHE A CA 1
ATOM 781 C C . PHE A 1 98 ? -20.632 -0.049 -4.782 1.00 61.91 98 PHE A C 1
ATOM 783 O O . PHE A 1 98 ? -20.283 1.016 -4.275 1.00 61.91 98 PHE A O 1
ATOM 790 N N . VAL A 1 99 ? -19.837 -1.123 -4.790 1.00 58.16 99 VAL A N 1
ATOM 791 C CA . VAL A 1 99 ? -18.502 -1.150 -4.170 1.00 58.16 99 VAL A CA 1
ATOM 7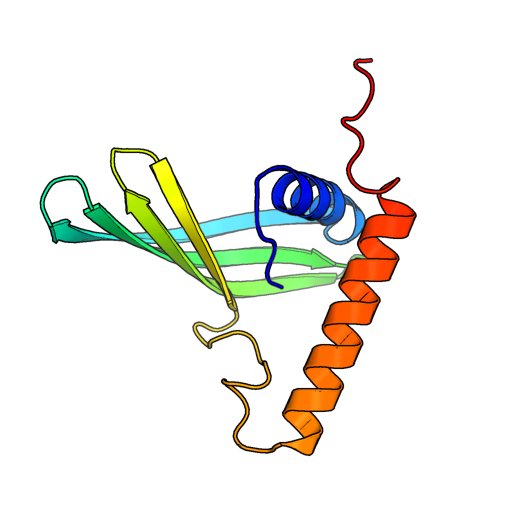92 C C . VAL A 1 99 ? -17.557 -0.141 -4.833 1.00 58.16 99 VAL A C 1
ATOM 794 O O . VAL A 1 99 ? -16.796 0.539 -4.144 1.00 58.16 99 VAL A O 1
ATOM 797 N N . GLU A 1 100 ? -17.616 0.014 -6.159 1.00 58.44 100 GLU A N 1
ATOM 798 C CA . GLU A 1 100 ? -16.821 1.016 -6.874 1.00 58.44 100 GLU A CA 1
ATOM 799 C C . GLU A 1 100 ? -17.221 2.453 -6.494 1.00 58.44 100 GLU A C 1
ATOM 801 O O . GLU A 1 100 ? -16.344 3.288 -6.266 1.00 58.44 100 GLU A O 1
ATOM 806 N N . THR A 1 101 ? -18.520 2.731 -6.350 1.00 58.12 101 THR A N 1
ATOM 807 C CA . THR A 1 101 ? -19.040 4.031 -5.896 1.00 58.12 101 THR A CA 1
ATOM 808 C C . THR A 1 101 ? -18.608 4.347 -4.468 1.00 58.12 101 THR A C 1
ATOM 810 O O . THR A 1 101 ? -18.070 5.426 -4.229 1.00 58.12 101 THR A O 1
ATOM 813 N N . VAL A 1 102 ? -18.755 3.402 -3.533 1.00 59.34 102 VAL A N 1
ATOM 814 C CA . VAL A 1 102 ? -18.285 3.563 -2.144 1.00 59.34 102 VAL A CA 1
ATOM 815 C C . VAL A 1 102 ? -16.778 3.812 -2.115 1.00 59.34 102 VAL A C 1
ATOM 817 O O . VAL A 1 102 ? -16.294 4.692 -1.408 1.00 59.34 102 VAL A O 1
ATOM 820 N N . ARG A 1 103 ? -16.015 3.098 -2.944 1.00 58.38 103 ARG A N 1
ATOM 821 C CA . ARG A 1 103 ? -14.564 3.265 -3.047 1.00 58.38 103 ARG A CA 1
ATOM 822 C C . ARG A 1 103 ? -14.161 4.623 -3.626 1.00 58.38 103 ARG A C 1
ATOM 824 O O . ARG A 1 103 ? -13.214 5.222 -3.121 1.00 58.38 103 ARG A O 1
ATOM 831 N N . ARG A 1 104 ? -14.851 5.114 -4.662 1.00 59.34 104 ARG A N 1
ATOM 832 C CA . ARG A 1 104 ? -14.641 6.466 -5.212 1.00 59.34 104 ARG A CA 1
ATOM 833 C C . ARG A 1 104 ? -15.026 7.538 -4.190 1.00 59.34 104 ARG A C 1
ATOM 835 O O . ARG A 1 104 ? -14.283 8.501 -4.037 1.00 59.34 104 ARG A O 1
ATOM 842 N N . GLY A 1 105 ? -16.114 7.333 -3.447 1.00 60.81 105 GLY A N 1
ATOM 843 C CA . GLY A 1 105 ? -16.547 8.208 -2.355 1.00 60.81 105 GLY A CA 1
ATOM 844 C C . GLY A 1 105 ? -15.527 8.282 -1.220 1.00 60.81 105 GLY A C 1
ATOM 845 O O . GLY A 1 105 ? -15.122 9.374 -0.834 1.00 60.81 105 GLY A O 1
ATOM 846 N N . ASN A 1 106 ? -15.022 7.138 -0.753 1.00 57.00 106 ASN A N 1
ATOM 847 C CA . ASN A 1 106 ? -13.984 7.094 0.277 1.00 57.00 106 ASN A CA 1
ATOM 848 C C . ASN A 1 106 ? -12.677 7.720 -0.204 1.00 57.00 106 ASN A C 1
ATOM 850 O O . ASN A 1 106 ? -12.049 8.445 0.558 1.00 57.00 106 ASN A O 1
ATOM 854 N N . MET A 1 107 ? -12.277 7.492 -1.458 1.00 54.97 107 MET A N 1
ATOM 855 C CA . MET A 1 107 ? -11.105 8.142 -2.052 1.00 54.97 107 MET A CA 1
ATOM 856 C C . MET A 1 107 ? -11.290 9.665 -2.121 1.00 54.97 107 MET A C 1
ATOM 858 O O . MET A 1 107 ? -10.382 10.406 -1.756 1.00 54.97 107 MET A O 1
ATOM 862 N N . PHE A 1 108 ? -12.468 10.142 -2.528 1.00 60.41 108 PHE A N 1
ATOM 863 C CA . PHE A 1 108 ? -12.785 11.568 -2.563 1.00 60.41 108 PHE A CA 1
ATOM 864 C C . PHE A 1 108 ? -12.753 12.192 -1.164 1.00 60.41 108 PHE A C 1
ATOM 866 O O . PHE A 1 108 ? -12.015 13.149 -0.952 1.00 60.41 108 PHE A O 1
ATOM 873 N N . LEU A 1 109 ? -13.450 11.599 -0.189 1.00 59.81 109 LEU A N 1
ATOM 874 C CA . LEU A 1 109 ? -13.454 12.049 1.208 1.00 59.81 109 LEU A CA 1
ATOM 875 C C . LEU A 1 109 ? -12.037 12.071 1.796 1.00 59.81 109 LEU A C 1
ATOM 877 O O . LEU A 1 109 ? -11.633 13.028 2.455 1.00 59.81 109 LEU A O 1
ATOM 881 N N . THR A 1 110 ? -11.257 11.038 1.488 1.00 55.19 110 THR A N 1
ATOM 882 C CA . THR A 1 110 ? -9.843 10.923 1.847 1.00 55.19 110 THR A CA 1
ATOM 883 C C . THR A 1 110 ? -9.024 12.070 1.252 1.00 55.19 110 THR A C 1
ATOM 885 O O . THR A 1 110 ? -8.288 12.726 1.981 1.00 55.19 110 THR A O 1
ATOM 888 N N . HIS A 1 111 ? -9.187 12.399 -0.033 1.00 55.66 111 HIS A N 1
ATOM 889 C CA . HIS A 1 111 ? -8.514 13.547 -0.653 1.00 55.66 111 HIS A CA 1
ATOM 890 C C . HIS A 1 111 ? -8.995 14.902 -0.116 1.00 55.66 111 HIS A C 1
ATOM 892 O O . HIS A 1 111 ? -8.189 15.827 -0.022 1.00 55.66 111 HIS A O 1
ATOM 898 N N . THR A 1 112 ? -10.259 15.034 0.287 1.00 62.03 112 THR A N 1
ATOM 899 C CA . THR A 1 112 ? -10.770 16.247 0.941 1.00 62.03 112 THR A CA 1
ATOM 900 C C . THR A 1 112 ? -10.108 16.449 2.307 1.00 62.03 112 THR A C 1
ATOM 902 O O . THR A 1 112 ? -9.538 17.508 2.560 1.00 62.03 112 THR A O 1
ATOM 905 N N . LEU A 1 113 ? -10.064 15.410 3.150 1.00 55.53 113 LEU A N 1
ATOM 906 C CA . LEU A 1 113 ? -9.324 15.406 4.427 1.00 55.53 113 LEU A CA 1
ATOM 907 C C . LEU A 1 113 ? -7.790 15.494 4.225 1.00 55.53 113 LEU A C 1
ATOM 909 O O . LEU A 1 113 ? -7.047 15.883 5.128 1.00 55.53 113 LEU A O 1
ATOM 913 N N . MET A 1 114 ? -7.341 15.106 3.029 1.00 52.16 114 MET A N 1
ATOM 914 C CA . MET A 1 114 ? -6.053 15.273 2.342 1.00 52.16 114 MET A CA 1
ATOM 915 C C . MET A 1 114 ? -5.435 16.658 2.228 1.00 52.16 114 MET A C 1
ATOM 917 O O . MET A 1 114 ? -4.218 16.811 2.160 1.00 52.16 114 MET A O 1
ATOM 921 N N . GLY A 1 115 ? -6.295 17.646 1.978 1.00 58.41 115 GLY A N 1
ATOM 922 C CA . GLY A 1 115 ? -5.877 18.811 1.196 1.00 58.41 115 GLY A CA 1
ATOM 923 C C . GLY A 1 115 ? -5.386 18.443 -0.219 1.00 58.41 115 GLY A C 1
ATOM 924 O O . GLY A 1 115 ? -4.499 19.114 -0.742 1.00 58.41 115 GLY A O 1
ATOM 925 N N . PHE A 1 116 ? -5.924 17.373 -0.824 1.00 64.06 116 PHE A N 1
ATOM 926 C CA . PHE A 1 116 ? -5.585 16.875 -2.168 1.00 64.06 116 PHE A CA 1
ATOM 927 C C . PHE A 1 116 ? -4.108 16.489 -2.385 1.00 64.06 116 PHE A C 1
ATOM 929 O O . PHE A 1 116 ? -3.578 16.628 -3.487 1.00 64.06 116 PHE A O 1
ATOM 936 N N . GLY A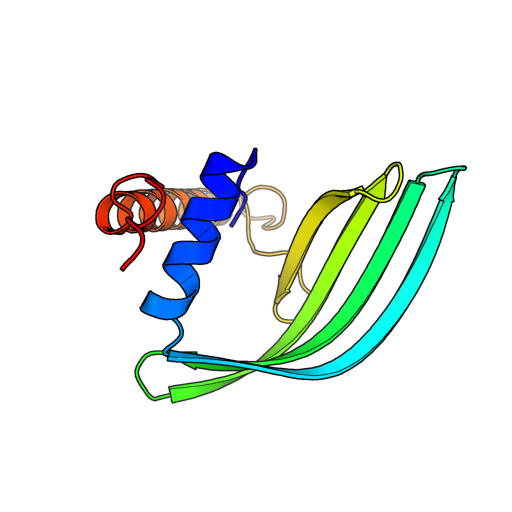 1 117 ? -3.434 15.967 -1.355 1.00 52.53 117 GLY A N 1
ATOM 937 C CA . GLY A 1 117 ? -2.076 15.430 -1.501 1.00 52.53 117 GLY A CA 1
ATOM 938 C C . GLY A 1 117 ? -0.982 16.494 -1.596 1.00 52.53 117 GLY A C 1
ATOM 939 O O . GLY A 1 117 ? 0.067 16.233 -2.182 1.00 52.53 117 GLY A O 1
ATOM 940 N N . LYS A 1 118 ? -1.215 17.690 -1.041 1.00 57.97 118 LYS A N 1
ATOM 941 C CA . LYS A 1 118 ? -0.135 18.653 -0.797 1.00 57.97 118 LYS A CA 1
ATOM 942 C C . LYS A 1 118 ? 0.852 18.039 0.197 1.00 57.97 118 LYS A C 1
ATOM 944 O O . LYS A 1 118 ? 0.425 17.516 1.226 1.00 57.97 118 LYS A O 1
ATOM 949 N N . ASP A 1 119 ? 2.146 18.091 -0.119 1.00 56.25 119 ASP A N 1
ATOM 950 C CA . ASP A 1 119 ? 3.182 17.633 0.806 1.00 56.25 119 ASP A CA 1
ATOM 951 C C . ASP A 1 119 ? 3.039 18.416 2.133 1.00 56.25 119 ASP A C 1
ATOM 953 O O . ASP A 1 119 ? 2.815 19.636 2.108 1.00 56.25 119 ASP A O 1
ATOM 957 N N . PRO A 1 120 ? 3.102 17.742 3.296 1.00 57.88 120 PRO A N 1
ATOM 958 C CA . PRO A 1 120 ? 3.069 18.431 4.576 1.00 57.88 120 PRO A CA 1
ATOM 959 C C . PRO A 1 120 ? 4.246 19.405 4.648 1.00 57.88 120 PRO A C 1
ATOM 961 O O . PRO A 1 120 ? 5.366 19.072 4.258 1.00 57.88 120 PRO A O 1
ATOM 964 N N . LYS A 1 121 ? 3.990 20.626 5.132 1.00 59.69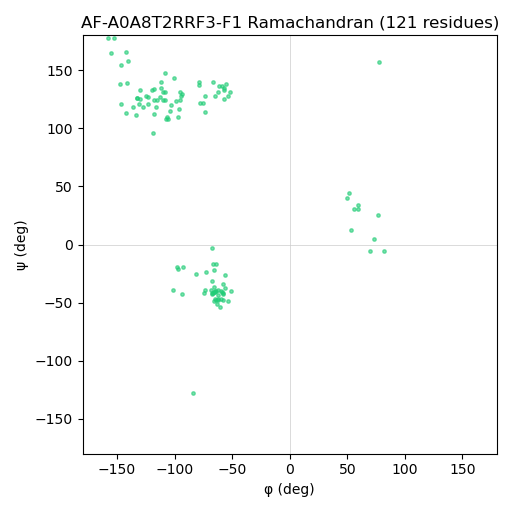 121 LYS A N 1
ATOM 965 C CA . LYS A 1 121 ? 5.071 21.588 5.359 1.00 59.69 121 LYS A CA 1
ATOM 966 C C . LYS A 1 121 ? 6.038 20.991 6.390 1.00 59.69 121 LYS A C 1
ATOM 968 O O . LYS A 1 121 ? 5.553 20.423 7.375 1.00 59.69 121 LYS A O 1
ATOM 973 N N . PRO A 1 122 ? 7.360 21.095 6.175 1.00 50.22 122 PRO A N 1
ATOM 974 C CA . PRO A 1 122 ? 8.324 20.690 7.187 1.00 50.22 122 PRO A CA 1
ATOM 975 C C . PRO A 1 122 ? 8.025 21.444 8.489 1.00 50.22 122 PRO A C 1
ATOM 977 O O . PRO A 1 122 ? 7.649 22.619 8.449 1.00 50.22 122 PRO A O 1
ATOM 980 N N . LYS A 1 123 ? 8.106 20.724 9.611 1.00 44.41 123 LYS A N 1
ATOM 981 C CA . LYS A 1 123 ? 8.095 21.329 10.944 1.00 44.41 123 LYS A CA 1
ATOM 982 C C . LYS A 1 123 ? 9.428 22.006 11.211 1.00 44.41 123 LYS A C 1
ATOM 984 O O . LYS A 1 123 ? 10.448 21.441 10.759 1.00 44.41 123 LYS A O 1
#

Secondary structure (DSSP, 8-state):
----HHHHHHHHHHHHHHHEEEEEEEEEEEEEEEEETTEEEEEEEEEEEEEETTEEEEEEEEEEEEEETTEEEEEEEEETTSPPP-TTT-SSHHHHHHHHHHHHHHHHHHHHHTTTTPPPPP-

Nearest PDB structures (foldseek):
  3ef8-assembly1_A  TM=7.266E-01  e=6.148E-01  Novosphingobium aromaticivorans DSM 12444
  3e99-assembly1_A  TM=6.614E-01  e=1.202E+00  Burkholderia mallei ATCC 23344
  5kvb-assembly1_A  TM=7.183E-01  e=1.777E+00  Novosphingobium barchaimii LL02
  3dm8-assembly1_A-2  TM=5.263E-01  e=6.875E-01  Rhodopseudomonas palustris
  7cxv-assembly1_B-2  TM=5.420E-01  e=3.286E+00  Saccharothrix mutabilis subsp. capreolus

Radius of gyration: 16.16 Å; Cα contacts (8 Å, |Δi|>4): 197; chains: 1; bounding box: 40×37×37 Å

Organism: Ceratopteris richardii (NCBI:txid49495)

Foldseek 3Di:
DDADDDQLVLLVVVLCCVFWVDKDWDDWDWDKADPDVQKIKIKIFTWIWTQGPNDTDIWTWIWIFITGNNDTPDIAIGTVPAHDQACVRDPDNVVNVVSVVVVVVVSVVSCVVRVNRDDDDDD

InterPro domains:
  IPR032710 NTF2-like domain superfamily [SSF54427] (3-85)